Protein AF-A0A4D4LPW0-F1 (afdb_monomer)

pLDDT: mean 90.6, std 8.32, range [47.62, 96.75]

Nearest PDB structures (foldseek):
  8uws-assembly1_B  TM=3.498E-01  e=8.125E+00  Enterobacter hormaechei
  6ok1-assembly1_D  TM=2.319E-01  e=6.480E+00  Thermomonospora curvata DSM 43183

Structure (mmCIF, N/CA/C/O backbone):
data_AF-A0A4D4LPW0-F1
#
_entry.id   AF-A0A4D4LPW0-F1
#
loop_
_atom_site.group_PDB
_atom_site.id
_atom_site.type_symbol
_atom_site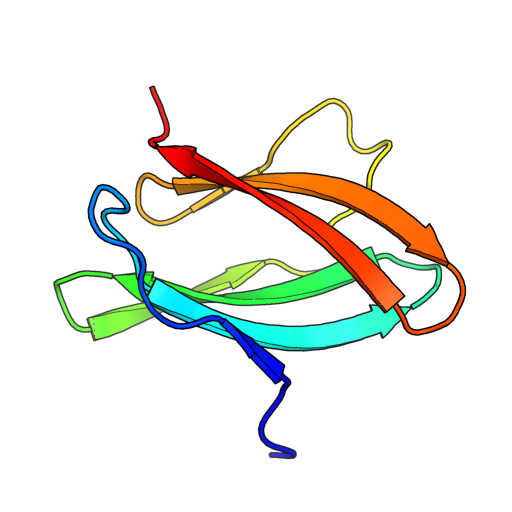.label_atom_id
_atom_site.label_alt_id
_atom_site.label_comp_id
_atom_site.label_asym_id
_atom_site.label_entity_id
_atom_site.label_seq_id
_atom_site.pdbx_PDB_ins_code
_atom_site.Cartn_x
_atom_site.Cartn_y
_atom_site.Cartn_z
_atom_site.occupancy
_atom_site.B_iso_or_equiv
_atom_site.auth_seq_id
_atom_site.auth_comp_id
_atom_site.auth_asym_id
_atom_site.auth_atom_id
_atom_site.pdbx_PDB_model_num
ATOM 1 N N . MET A 1 1 ? 11.979 1.963 15.265 1.00 47.62 1 MET A N 1
ATOM 2 C CA . MET A 1 1 ? 10.940 1.870 14.220 1.00 47.62 1 MET A CA 1
ATOM 3 C C . MET A 1 1 ? 10.328 0.490 14.317 1.00 47.62 1 MET A C 1
ATOM 5 O O . MET A 1 1 ? 11.063 -0.481 14.185 1.00 47.62 1 MET A O 1
ATOM 9 N N . THR A 1 2 ? 9.038 0.380 14.622 1.00 48.88 2 THR A N 1
ATOM 10 C CA . THR A 1 2 ? 8.327 -0.896 14.484 1.00 48.88 2 THR A CA 1
ATOM 11 C C . THR A 1 2 ? 8.332 -1.226 12.996 1.00 48.88 2 THR A C 1
ATOM 13 O O . THR A 1 2 ? 7.897 -0.402 12.192 1.00 48.88 2 THR A O 1
ATOM 16 N N . LYS A 1 3 ? 8.921 -2.360 12.606 1.00 65.25 3 LYS A N 1
ATOM 17 C CA . LYS A 1 3 ? 8.922 -2.784 11.205 1.00 65.25 3 LYS A CA 1
ATOM 18 C C . LYS A 1 3 ? 7.458 -3.030 10.827 1.00 65.25 3 LYS A C 1
ATOM 20 O O . LYS A 1 3 ? 6.826 -3.901 11.416 1.00 65.25 3 LYS A O 1
ATOM 25 N N . GLY A 1 4 ? 6.914 -2.193 9.944 1.00 81.50 4 GLY A N 1
ATOM 26 C CA . GLY A 1 4 ? 5.549 -2.327 9.441 1.00 81.50 4 GLY A CA 1
ATOM 27 C C . GLY A 1 4 ? 5.329 -3.655 8.708 1.00 81.50 4 GLY A C 1
ATOM 28 O O . GLY A 1 4 ? 6.260 -4.445 8.539 1.00 81.50 4 GLY A O 1
ATOM 29 N N . THR A 1 5 ? 4.105 -3.900 8.243 1.00 91.69 5 THR A N 1
ATOM 30 C CA . THR A 1 5 ? 3.815 -5.101 7.443 1.00 91.69 5 THR A CA 1
ATOM 31 C C . THR A 1 5 ? 4.484 -4.971 6.078 1.00 91.69 5 THR A C 1
ATOM 33 O O . THR A 1 5 ? 4.206 -4.033 5.334 1.00 91.69 5 THR A O 1
ATOM 36 N N . GLU A 1 6 ? 5.381 -5.898 5.749 1.00 92.69 6 GLU A N 1
ATOM 37 C CA . GLU A 1 6 ? 6.083 -5.912 4.467 1.00 92.69 6 GLU A CA 1
ATOM 38 C C . GLU A 1 6 ? 5.229 -6.620 3.409 1.00 92.69 6 GLU A C 1
ATOM 40 O O . GLU A 1 6 ? 4.787 -7.752 3.603 1.00 92.69 6 GLU A O 1
ATOM 45 N N . ILE A 1 7 ? 5.011 -5.953 2.280 1.00 90.25 7 ILE A N 1
ATOM 46 C CA . ILE A 1 7 ? 4.457 -6.548 1.068 1.00 90.25 7 ILE A CA 1
ATOM 47 C C . ILE A 1 7 ? 5.652 -6.817 0.148 1.00 90.25 7 ILE A C 1
ATOM 49 O O . ILE A 1 7 ? 6.300 -5.857 -0.299 1.00 90.25 7 ILE A O 1
ATOM 53 N N . PRO A 1 8 ? 5.971 -8.094 -0.131 1.00 88.31 8 PRO A N 1
ATOM 54 C CA . PRO A 1 8 ? 7.079 -8.442 -1.002 1.00 88.31 8 PRO A CA 1
ATOM 55 C C . PRO A 1 8 ? 6.941 -7.784 -2.371 1.00 88.31 8 PRO A C 1
ATOM 57 O O . PRO A 1 8 ? 5.838 -7.534 -2.864 1.00 88.31 8 PRO A O 1
ATOM 60 N N . ARG A 1 9 ? 8.082 -7.536 -3.011 1.00 86.56 9 ARG A N 1
ATOM 61 C CA . ARG A 1 9 ? 8.092 -7.106 -4.405 1.00 86.56 9 ARG A CA 1
ATOM 62 C C . ARG A 1 9 ? 7.403 -8.168 -5.268 1.00 86.56 9 ARG A C 1
ATOM 64 O O . ARG A 1 9 ? 7.710 -9.350 -5.146 1.00 86.56 9 ARG A O 1
ATOM 71 N N . ALA A 1 10 ? 6.504 -7.729 -6.143 1.00 87.75 10 ALA A N 1
ATOM 72 C CA . ALA A 1 10 ? 5.871 -8.581 -7.141 1.00 87.75 10 ALA A CA 1
ATOM 73 C C . ALA A 1 10 ? 6.510 -8.357 -8.516 1.00 87.75 10 ALA A C 1
ATOM 75 O O . ALA A 1 10 ? 6.803 -7.217 -8.896 1.00 87.75 10 ALA A O 1
ATOM 76 N N . ASP A 1 11 ? 6.683 -9.439 -9.274 1.00 82.19 11 ASP A N 1
ATOM 77 C CA . ASP A 1 11 ? 7.113 -9.361 -10.667 1.00 82.19 11 ASP A CA 1
ATOM 78 C C . ASP A 1 11 ? 6.099 -8.546 -11.483 1.00 82.19 11 ASP A C 1
ATOM 80 O O . ASP A 1 11 ? 4.886 -8.702 -11.347 1.00 82.19 11 ASP A O 1
ATOM 84 N N . GLY A 1 12 ? 6.600 -7.621 -12.304 1.00 83.69 12 GLY A N 1
ATOM 85 C CA . GLY A 1 12 ? 5.774 -6.669 -13.056 1.00 83.69 12 GLY A CA 1
ATOM 86 C C . GLY A 1 12 ? 5.523 -5.332 -12.350 1.00 83.69 12 GLY A C 1
ATOM 87 O O . GLY A 1 12 ? 5.118 -4.379 -13.014 1.00 83.69 12 GLY A O 1
ATOM 88 N N . LEU A 1 13 ? 5.837 -5.203 -11.054 1.00 88.50 13 LEU A N 1
ATOM 89 C CA . LEU A 1 13 ? 5.879 -3.906 -10.373 1.00 88.50 13 LEU A CA 1
ATOM 90 C C . LEU A 1 13 ? 7.307 -3.340 -10.381 1.00 88.50 13 LEU A C 1
ATOM 92 O O . LEU A 1 13 ? 8.292 -4.000 -10.030 1.00 88.50 13 LEU A O 1
ATOM 96 N N . ARG A 1 14 ? 7.434 -2.077 -10.798 1.00 87.12 14 ARG A N 1
ATOM 97 C CA . ARG A 1 14 ? 8.734 -1.391 -10.911 1.00 87.12 14 ARG A CA 1
ATOM 98 C C . ARG A 1 14 ? 9.306 -0.952 -9.562 1.00 87.12 14 ARG A C 1
ATOM 100 O O . ARG A 1 14 ? 10.504 -0.681 -9.478 1.00 87.12 14 ARG A O 1
ATOM 107 N N . ALA A 1 15 ? 8.485 -0.980 -8.518 1.00 89.88 15 ALA A N 1
ATOM 108 C CA . ALA A 1 15 ? 8.853 -0.660 -7.150 1.00 89.88 15 ALA A CA 1
ATOM 109 C C . ALA A 1 15 ? 8.424 -1.764 -6.174 1.00 89.88 15 ALA A C 1
ATOM 111 O O . ALA A 1 15 ? 7.568 -2.598 -6.480 1.00 89.88 15 ALA A O 1
ATOM 112 N N . GLY A 1 16 ? 9.066 -1.768 -5.014 1.00 88.00 16 GLY A N 1
ATOM 113 C CA . GLY A 1 16 ? 8.901 -2.744 -3.949 1.00 88.00 16 GLY A CA 1
ATOM 114 C C . GLY A 1 16 ? 10.260 -3.150 -3.353 1.00 88.00 16 GLY A C 1
ATOM 115 O O . GLY A 1 16 ? 11.289 -2.990 -4.017 1.00 88.00 16 GLY A O 1
ATOM 116 N N . PRO A 1 17 ? 10.296 -3.723 -2.138 1.00 90.56 17 PRO A N 1
ATOM 117 C CA . PRO A 1 17 ? 9.150 -4.072 -1.295 1.00 90.56 17 PRO A CA 1
ATOM 118 C C . PRO A 1 17 ? 8.406 -2.836 -0.775 1.00 90.56 17 PRO A C 1
ATOM 120 O O . PRO A 1 17 ? 8.958 -1.733 -0.746 1.00 90.56 17 PRO A O 1
ATOM 123 N N . PHE A 1 18 ? 7.145 -3.028 -0.392 1.00 91.69 18 PHE A N 1
ATOM 124 C CA . PHE A 1 18 ? 6.347 -1.990 0.259 1.00 91.69 18 PHE A CA 1
ATOM 125 C C . PHE A 1 18 ? 6.293 -2.269 1.755 1.00 91.69 18 PHE A C 1
ATOM 127 O O . PHE A 1 18 ? 6.180 -3.423 2.161 1.00 91.69 18 PHE A O 1
ATOM 134 N N . THR A 1 19 ? 6.347 -1.233 2.584 1.00 93.50 19 THR A N 1
ATOM 135 C CA . THR A 1 19 ? 6.150 -1.373 4.033 1.00 93.50 19 THR A CA 1
ATOM 136 C C . THR A 1 19 ? 4.930 -0.577 4.448 1.00 93.50 19 THR A C 1
ATOM 138 O O . THR A 1 19 ? 4.931 0.639 4.311 1.00 93.50 19 THR A O 1
ATOM 141 N N . VAL A 1 20 ? 3.912 -1.247 4.982 1.00 94.38 20 VAL A N 1
ATOM 142 C CA . VAL A 1 20 ? 2.736 -0.608 5.583 1.00 94.38 20 VAL A CA 1
ATOM 143 C C . VAL A 1 20 ? 3.051 -0.291 7.040 1.00 94.38 20 VAL A C 1
ATOM 145 O O . VAL A 1 20 ? 3.157 -1.200 7.865 1.00 94.38 20 VAL A O 1
ATOM 148 N N . SER A 1 21 ? 3.241 0.989 7.356 1.00 94.62 21 SER A N 1
ATOM 149 C CA . SER A 1 21 ? 3.639 1.447 8.693 1.00 94.62 21 SER A CA 1
ATOM 150 C C . SER A 1 21 ? 2.460 1.760 9.609 1.00 94.62 21 SER A C 1
ATOM 152 O O . SER A 1 21 ? 2.619 1.687 10.826 1.00 94.62 21 SER A O 1
ATOM 154 N N . ALA A 1 22 ? 1.294 2.092 9.049 1.00 95.12 22 ALA A N 1
ATOM 155 C CA . ALA A 1 22 ? 0.076 2.341 9.812 1.00 95.12 22 ALA A CA 1
ATOM 156 C C . ALA A 1 22 ? -1.176 2.032 8.984 1.00 95.12 22 ALA A C 1
ATOM 158 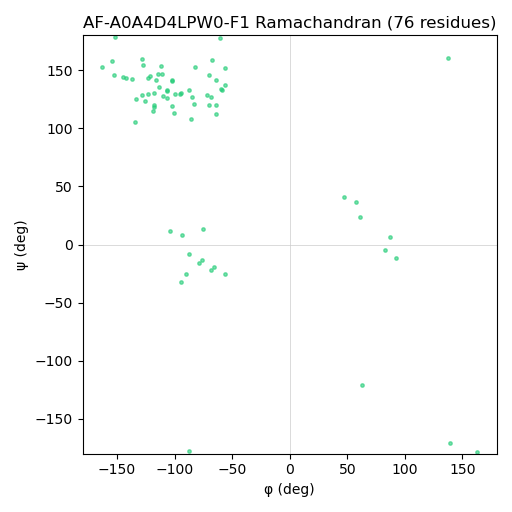O O . ALA A 1 22 ? -1.213 2.267 7.776 1.00 95.12 22 ALA A O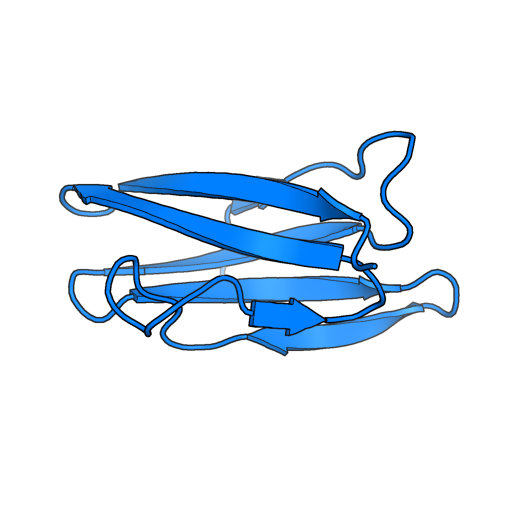 1
ATOM 159 N N . VAL A 1 23 ? -2.210 1.538 9.665 1.00 96.31 23 VAL A N 1
ATOM 160 C CA . VAL A 1 23 ? -3.574 1.419 9.147 1.00 96.31 23 VAL A CA 1
ATOM 161 C C . VAL A 1 23 ? -4.513 1.946 10.221 1.00 96.31 23 VAL A C 1
ATOM 163 O O . VAL A 1 23 ? -4.460 1.507 11.370 1.00 96.31 23 VAL A O 1
ATOM 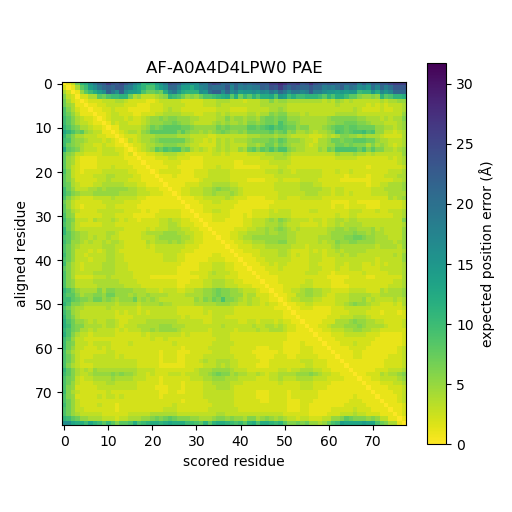166 N N . SER A 1 24 ? -5.353 2.908 9.859 1.00 94.62 24 SER A N 1
ATOM 167 C CA . SER A 1 24 ? -6.381 3.456 10.741 1.00 94.62 24 SER A CA 1
ATOM 168 C C . SER A 1 24 ? -7.563 3.972 9.925 1.00 94.62 24 SER A C 1
ATOM 170 O O . SER A 1 24 ? -7.519 3.976 8.695 1.00 94.62 24 SER A O 1
ATOM 172 N N . ALA A 1 25 ? -8.596 4.476 10.602 1.00 91.12 25 ALA A N 1
ATOM 173 C CA . ALA A 1 25 ? -9.714 5.146 9.940 1.00 91.12 25 ALA A CA 1
ATOM 174 C C . ALA A 1 25 ? -9.274 6.340 9.065 1.00 91.12 25 ALA A C 1
ATOM 176 O O . ALA A 1 25 ? -9.948 6.654 8.088 1.00 91.12 25 ALA A O 1
ATOM 177 N N . GLU A 1 26 ? -8.129 6.961 9.370 1.00 91.81 26 GLU A N 1
ATOM 178 C CA . GLU A 1 26 ? -7.595 8.107 8.622 1.00 91.81 26 GLU A CA 1
ATOM 179 C C . GLU A 1 26 ? -6.906 7.713 7.308 1.00 91.81 26 GLU A C 1
ATOM 181 O O . GLU A 1 26 ? -6.694 8.563 6.436 1.00 91.81 26 GLU A O 1
ATOM 186 N N . GLY A 1 27 ? -6.567 6.430 7.146 1.00 95.38 27 GLY A N 1
ATOM 187 C CA . GLY A 1 27 ? -5.926 5.908 5.948 1.00 95.38 27 GLY A CA 1
ATOM 188 C C . GLY A 1 27 ? -4.829 4.883 6.217 1.00 95.38 27 GLY A C 1
ATOM 189 O O . GLY A 1 27 ? -4.632 4.395 7.335 1.00 95.38 27 GLY A O 1
ATOM 190 N N . VAL A 1 28 ? -4.117 4.566 5.139 1.00 96.75 28 VAL A N 1
ATOM 191 C CA . VAL A 1 28 ? -2.958 3.674 5.121 1.00 96.75 28 VAL A CA 1
ATOM 192 C C . VAL A 1 28 ? -1.696 4.486 4.863 1.00 96.75 28 VAL A C 1
ATOM 194 O O . VAL A 1 28 ? -1.616 5.209 3.866 1.00 96.75 28 VAL A O 1
ATOM 197 N N . ASP A 1 29 ? -0.700 4.304 5.722 1.00 95.88 29 ASP A N 1
ATOM 198 C CA . ASP A 1 29 ? 0.646 4.820 5.505 1.00 95.88 29 ASP A CA 1
ATOM 199 C C . ASP A 1 29 ? 1.533 3.700 4.974 1.00 95.88 29 ASP A C 1
ATOM 201 O O . ASP A 1 29 ? 1.600 2.607 5.549 1.00 95.88 29 ASP A O 1
ATOM 205 N N . LEU A 1 30 ? 2.229 3.974 3.876 1.00 93.88 30 LEU A N 1
ATOM 206 C CA . LEU A 1 30 ? 3.089 3.012 3.210 1.00 93.88 30 LEU A CA 1
ATOM 207 C C . LEU A 1 30 ? 4.334 3.661 2.616 1.00 93.88 30 LEU A C 1
ATOM 209 O O . LEU A 1 30 ? 4.292 4.768 2.085 1.00 93.88 30 LEU A O 1
ATOM 213 N N . SER A 1 31 ? 5.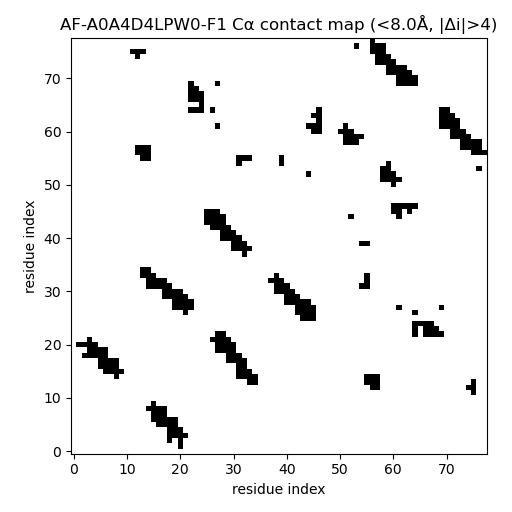445 2.936 2.666 1.00 93.00 31 SER A N 1
ATOM 214 C CA . SER A 1 31 ? 6.667 3.282 1.950 1.00 93.00 31 SER A CA 1
ATOM 215 C C . SER A 1 31 ? 6.948 2.286 0.831 1.00 93.00 31 SER A C 1
ATOM 217 O O . SER A 1 31 ? 6.526 1.130 0.887 1.00 93.00 31 SER A O 1
ATOM 219 N N . SER A 1 32 ? 7.653 2.743 -0.199 1.00 91.00 32 SER A N 1
ATOM 220 C CA . SER A 1 32 ? 8.065 1.944 -1.351 1.00 91.00 32 SER A CA 1
ATOM 221 C C . SER A 1 32 ? 9.504 2.266 -1.716 1.00 91.00 32 SER A C 1
ATOM 223 O O . SER A 1 32 ? 9.901 3.430 -1.699 1.00 91.00 32 SER A O 1
ATOM 225 N N . VAL A 1 33 ? 10.256 1.247 -2.125 1.00 90.50 33 VAL A N 1
ATOM 226 C CA . VAL A 1 33 ? 11.628 1.392 -2.626 1.00 90.50 33 VAL A CA 1
ATOM 227 C C . VAL A 1 33 ? 11.642 1.181 -4.139 1.00 90.50 33 VAL A C 1
ATOM 229 O O . VAL A 1 33 ? 11.012 0.246 -4.632 1.00 90.50 33 VAL A O 1
ATOM 232 N N . ASP A 1 34 ? 12.292 2.062 -4.896 1.00 90.00 34 ASP A N 1
ATOM 233 C CA . ASP A 1 34 ? 12.452 1.893 -6.345 1.00 90.00 34 ASP A CA 1
ATOM 234 C C . ASP A 1 34 ? 13.703 1.072 -6.720 1.00 90.00 34 ASP A C 1
ATOM 236 O O . ASP A 1 34 ? 14.443 0.582 -5.868 1.00 90.00 34 ASP A O 1
ATOM 240 N N . ALA A 1 35 ? 13.954 0.902 -8.022 1.00 87.69 35 ALA A N 1
ATOM 241 C CA . ALA A 1 35 ? 15.108 0.149 -8.517 1.00 87.69 35 ALA A CA 1
ATOM 242 C C . ALA A 1 35 ? 16.475 0.788 -8.189 1.00 87.69 35 ALA A C 1
ATOM 244 O O . ALA A 1 35 ? 17.484 0.088 -8.229 1.00 87.69 35 ALA A O 1
ATOM 245 N N . SER A 1 36 ? 16.516 2.085 -7.870 1.00 90.06 36 SER A N 1
ATOM 246 C CA . SER A 1 36 ? 17.732 2.794 -7.447 1.00 90.06 36 SER A CA 1
ATOM 247 C C . SER A 1 36 ? 17.980 2.710 -5.937 1.00 90.06 36 SER A C 1
ATOM 249 O O . SER A 1 36 ? 19.038 3.121 -5.463 1.00 90.06 36 SER A O 1
ATOM 251 N N . GLY A 1 37 ? 17.022 2.168 -5.176 1.00 89.44 37 GLY A N 1
ATOM 252 C CA . GLY A 1 37 ? 17.045 2.168 -3.714 1.00 89.44 37 GLY A CA 1
ATOM 253 C C . GLY A 1 37 ? 16.430 3.424 -3.091 1.00 89.44 37 GLY A C 1
ATOM 254 O O . GLY A 1 37 ? 16.489 3.589 -1.871 1.00 89.44 37 GLY A O 1
ATOM 255 N N . PHE A 1 38 ? 15.821 4.308 -3.887 1.00 90.44 38 PHE A N 1
ATOM 256 C CA . PHE A 1 38 ? 15.153 5.495 -3.368 1.00 90.44 38 PHE A CA 1
ATOM 257 C C . PHE A 1 38 ? 13.858 5.105 -2.654 1.00 90.44 38 PHE A C 1
ATOM 259 O O . PHE A 1 38 ? 13.017 4.388 -3.199 1.00 90.44 38 PHE A O 1
ATOM 266 N N . THR A 1 39 ? 13.700 5.583 -1.418 1.00 91.56 39 THR A N 1
ATOM 267 C CA . THR A 1 39 ? 12.503 5.341 -0.606 1.00 91.56 39 THR A CA 1
ATOM 268 C C . THR A 1 39 ? 11.529 6.497 -0.754 1.00 91.56 39 THR A C 1
ATOM 270 O O . THR A 1 39 ? 11.887 7.658 -0.566 1.00 91.56 39 THR A O 1
ATOM 273 N N . SER A 1 40 ? 10.274 6.181 -1.041 1.00 92.19 40 SER A N 1
ATOM 274 C CA . SER A 1 40 ? 9.175 7.141 -1.114 1.00 92.19 40 SER A CA 1
ATOM 275 C C . SER A 1 40 ? 8.086 6.765 -0.120 1.00 92.19 40 SER A C 1
ATOM 277 O O . SER A 1 40 ? 7.843 5.581 0.094 1.00 92.19 40 SER A O 1
ATOM 279 N N . ASN A 1 41 ? 7.428 7.763 0.470 1.00 92.75 41 ASN A N 1
ATOM 280 C CA . ASN A 1 41 ? 6.375 7.572 1.466 1.00 92.75 41 ASN A CA 1
ATOM 281 C C . ASN A 1 41 ? 5.043 8.106 0.937 1.00 92.75 41 ASN A C 1
ATOM 283 O O . ASN A 1 41 ? 5.000 9.162 0.308 1.00 92.75 41 ASN A O 1
ATOM 287 N N . LEU A 1 42 ? 3.966 7.392 1.239 1.00 92.19 42 LEU A N 1
ATOM 288 C CA . LEU A 1 42 ? 2.587 7.780 0.993 1.00 92.19 42 LEU A CA 1
ATOM 289 C C . LEU A 1 42 ? 1.862 7.691 2.319 1.00 92.19 42 LEU A C 1
ATOM 291 O O . LEU A 1 42 ? 1.864 6.641 2.956 1.00 92.19 42 LEU A O 1
ATOM 295 N N . LEU A 1 43 ? 1.264 8.801 2.723 1.00 94.31 43 LEU A N 1
ATOM 296 C CA . LEU A 1 43 ? 0.597 8.927 4.009 1.00 94.31 43 LEU A CA 1
ATOM 297 C C . LEU A 1 43 ? -0.899 9.125 3.789 1.00 94.31 43 LEU A C 1
ATOM 299 O O . LEU A 1 43 ? -1.297 9.728 2.787 1.00 94.31 43 LEU A O 1
ATOM 303 N N . GLY A 1 44 ? -1.712 8.605 4.703 1.00 94.88 44 GLY A N 1
ATOM 304 C CA . GLY A 1 44 ? -3.157 8.809 4.737 1.00 94.88 44 GLY A CA 1
ATOM 305 C C . GLY A 1 44 ? -3.868 8.370 3.460 1.00 94.88 44 GLY A C 1
ATOM 306 O O . GLY A 1 44 ? -4.792 9.046 3.017 1.00 94.88 44 GLY A O 1
ATOM 307 N N . GLN A 1 45 ? -3.424 7.278 2.830 1.00 96.00 45 GLN A N 1
ATOM 308 C CA . GLN A 1 45 ? -4.059 6.778 1.611 1.00 96.00 45 GLN A CA 1
ATOM 309 C C . GLN A 1 45 ? -5.450 6.239 1.939 1.00 96.00 45 GLN A C 1
ATOM 311 O O . GLN A 1 45 ? -5.59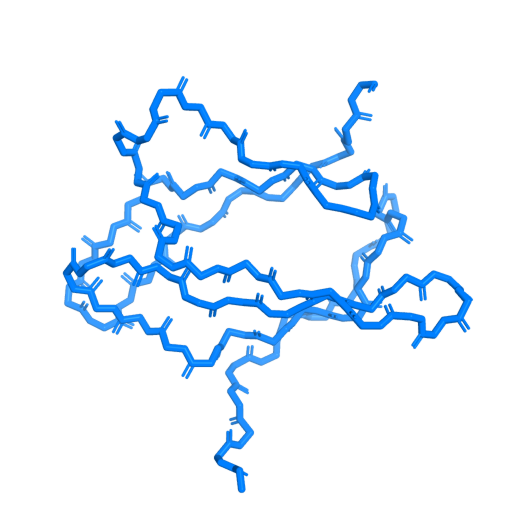1 5.388 2.822 1.00 96.00 45 GLN A O 1
ATOM 316 N N . ARG A 1 46 ? -6.474 6.717 1.228 1.00 96.12 46 ARG A N 1
ATOM 317 C CA . ARG A 1 46 ? -7.880 6.398 1.517 1.00 96.12 46 ARG A CA 1
ATOM 318 C C . ARG A 1 46 ? -8.635 5.874 0.298 1.00 96.12 46 ARG A C 1
ATOM 320 O O . ARG A 1 46 ? -8.283 6.206 -0.833 1.00 96.12 46 ARG A O 1
ATOM 327 N N . PRO A 1 47 ? -9.697 5.076 0.509 1.00 95.88 47 PRO A N 1
ATOM 328 C CA . PRO A 1 47 ? -10.515 4.568 -0.589 1.00 95.88 47 PRO A CA 1
ATOM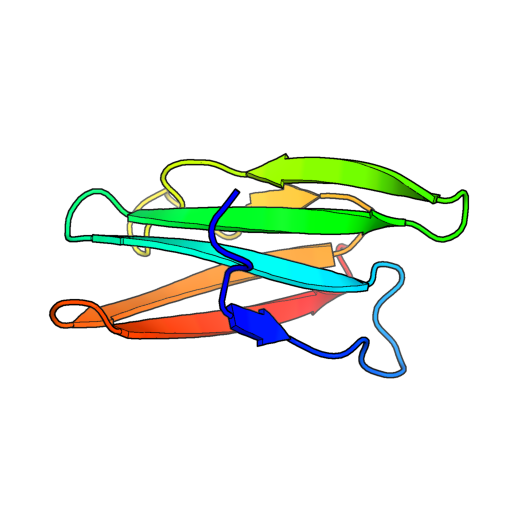 329 C C . PRO A 1 47 ? -11.335 5.646 -1.312 1.00 95.88 47 PRO A C 1
ATOM 331 O O . PRO A 1 47 ? -11.709 5.454 -2.464 1.00 95.88 47 PRO A O 1
ATOM 334 N N . ASP A 1 48 ? -11.600 6.784 -0.670 1.00 93.88 48 ASP A N 1
ATOM 335 C CA . ASP A 1 48 ? -12.461 7.863 -1.165 1.00 93.88 48 ASP A CA 1
ATOM 336 C C . ASP A 1 48 ? -11.689 9.090 -1.688 1.00 93.88 48 ASP A C 1
ATOM 338 O O . ASP A 1 48 ? -12.284 10.120 -1.995 1.00 93.88 48 ASP A O 1
ATOM 342 N N . GLN A 1 49 ? -10.367 8.986 -1.864 1.00 92.69 49 GLN A N 1
ATOM 343 C CA . GLN A 1 49 ? -9.504 10.107 -2.271 1.00 92.69 49 GLN A CA 1
ATOM 344 C C . GLN A 1 49 ? -9.608 10.498 -3.763 1.00 92.69 49 GLN A C 1
ATOM 346 O O . GLN A 1 49 ? -8.757 11.213 -4.284 1.00 92.69 49 GLN A O 1
ATOM 351 N N . GLY A 1 50 ? -10.629 10.012 -4.474 1.00 92.44 50 GLY A N 1
ATOM 352 C CA . GLY A 1 50 ? -10.860 10.294 -5.896 1.00 92.44 50 GLY A CA 1
ATOM 353 C C . GLY A 1 50 ? -10.061 9.424 -6.873 1.00 92.44 50 GLY A C 1
ATOM 354 O O . GLY A 1 50 ? -10.290 9.509 -8.076 1.00 92.44 50 GLY A O 1
ATOM 355 N N . GLY A 1 51 ? -9.169 8.556 -6.384 1.00 92.31 51 GLY A N 1
ATOM 356 C CA . GLY A 1 51 ? -8.453 7.600 -7.222 1.00 92.31 51 GLY A CA 1
ATOM 357 C C . GLY A 1 51 ? -7.199 6.997 -6.580 1.00 92.31 51 GLY A C 1
ATOM 358 O O . GLY A 1 51 ? -6.873 7.282 -5.425 1.00 92.31 51 GLY A O 1
ATOM 359 N N . PRO A 1 52 ? -6.488 6.138 -7.327 1.00 95.12 52 PRO A N 1
ATOM 360 C CA . PRO A 1 52 ? -5.193 5.615 -6.916 1.00 95.12 52 PRO A CA 1
ATOM 361 C C . PRO A 1 52 ? -4.161 6.739 -6.811 1.00 95.12 52 PRO A C 1
ATOM 363 O O . PRO A 1 52 ? -4.105 7.617 -7.671 1.00 95.12 52 PRO A O 1
ATOM 366 N N . SER A 1 53 ? -3.291 6.663 -5.810 1.00 93.50 53 SER A N 1
ATOM 367 C CA . SER A 1 53 ? -2.056 7.450 -5.817 1.00 93.50 53 SER A CA 1
ATOM 368 C C . SER A 1 53 ? -1.000 6.746 -6.650 1.00 93.50 53 SER A C 1
ATOM 370 O O . SER A 1 53 ? -0.993 5.519 -6.730 1.00 93.50 53 SER A O 1
ATOM 372 N N . THR A 1 54 ? -0.066 7.504 -7.215 1.00 91.75 54 THR A N 1
ATOM 373 C CA . THR A 1 54 ? 1.060 6.947 -7.970 1.00 91.75 54 THR A CA 1
ATOM 374 C C . THR A 1 54 ? 2.375 7.318 -7.302 1.00 91.75 54 THR A C 1
ATOM 376 O O . THR A 1 54 ? 2.627 8.485 -7.010 1.00 91.75 54 THR A O 1
ATOM 379 N N . VAL A 1 55 ? 3.233 6.322 -7.095 1.00 89.44 55 VAL A N 1
ATOM 380 C CA . VAL A 1 55 ? 4.616 6.500 -6.642 1.00 89.44 55 VAL A CA 1
ATOM 381 C C . VAL A 1 55 ? 5.515 5.489 -7.337 1.00 89.44 55 VAL A C 1
ATOM 383 O O . VAL A 1 55 ? 5.103 4.359 -7.574 1.00 89.44 55 VAL A O 1
ATOM 386 N N . ASN A 1 56 ? 6.745 5.868 -7.681 1.00 89.31 56 ASN A N 1
ATOM 387 C CA . ASN A 1 56 ? 7.747 4.953 -8.246 1.00 89.31 56 ASN A CA 1
ATOM 388 C C . ASN A 1 56 ? 7.202 4.066 -9.388 1.00 89.31 56 ASN A C 1
ATOM 390 O O . ASN A 1 56 ? 7.494 2.873 -9.465 1.00 89.31 56 ASN A O 1
ATOM 394 N N . GLN A 1 57 ? 6.388 4.659 -10.271 1.00 88.94 57 GLN A N 1
ATOM 395 C CA . GLN A 1 57 ? 5.736 3.986 -11.408 1.00 88.94 57 GLN A CA 1
ATOM 396 C C . GLN A 1 57 ? 4.782 2.837 -11.019 1.00 88.94 57 GLN A C 1
ATOM 398 O O . GLN A 1 57 ? 4.507 1.940 -11.818 1.00 88.94 57 GLN A O 1
ATOM 403 N N . VAL A 1 58 ? 4.262 2.865 -9.794 1.00 92.12 58 VAL A N 1
ATOM 404 C CA . VAL A 1 58 ? 3.234 1.960 -9.280 1.00 92.12 58 VAL A CA 1
ATOM 405 C C . VAL A 1 58 ? 2.056 2.792 -8.786 1.00 92.12 58 VAL A C 1
ATOM 407 O O . VAL A 1 58 ? 2.217 3.725 -7.999 1.00 92.12 58 VAL A O 1
ATOM 410 N N . SER A 1 59 ? 0.862 2.434 -9.237 1.00 93.94 59 SER A N 1
ATOM 411 C CA . SER A 1 59 ? -0.393 2.947 -8.711 1.00 93.94 59 SER A CA 1
ATOM 412 C C . SER A 1 59 ? -0.863 2.095 -7.531 1.00 93.94 59 SER A C 1
ATOM 414 O O . SER A 1 59 ? -0.878 0.862 -7.589 1.00 93.94 59 SER A O 1
ATOM 416 N N . ILE A 1 60 ? -1.258 2.766 -6.452 1.00 93.69 60 ILE A N 1
ATOM 417 C CA . ILE A 1 60 ? -1.773 2.180 -5.216 1.00 93.69 60 ILE A CA 1
ATOM 418 C C . ILE A 1 60 ? -3.198 2.672 -5.008 1.00 93.69 60 ILE A C 1
ATOM 420 O O . ILE A 1 60 ? -3.439 3.856 -4.769 1.00 93.69 60 ILE A O 1
ATOM 424 N N . ALA A 1 61 ? -4.145 1.742 -5.070 1.00 95.56 61 ALA A N 1
ATOM 425 C CA . ALA A 1 61 ? -5.530 1.987 -4.703 1.00 95.56 61 ALA A CA 1
ATOM 426 C C . ALA A 1 61 ? -5.838 1.319 -3.362 1.00 95.56 61 ALA A C 1
ATOM 428 O O . ALA A 1 61 ? -5.657 0.108 -3.203 1.00 95.56 61 ALA A O 1
ATOM 429 N N . VAL A 1 62 ? -6.354 2.098 -2.414 1.00 96.56 62 VAL A N 1
ATOM 430 C CA . VAL A 1 62 ? -6.980 1.555 -1.207 1.00 96.56 62 VAL A CA 1
ATOM 431 C C . VAL A 1 62 ? -8.414 1.193 -1.566 1.00 96.56 62 VAL A C 1
ATOM 433 O O . VAL A 1 62 ? -9.169 2.032 -2.034 1.00 96.56 62 VAL A O 1
ATOM 436 N N . LEU A 1 63 ? -8.786 -0.073 -1.409 1.00 96.69 63 LEU A N 1
ATOM 437 C CA . LEU A 1 63 ? -10.123 -0.562 -1.755 1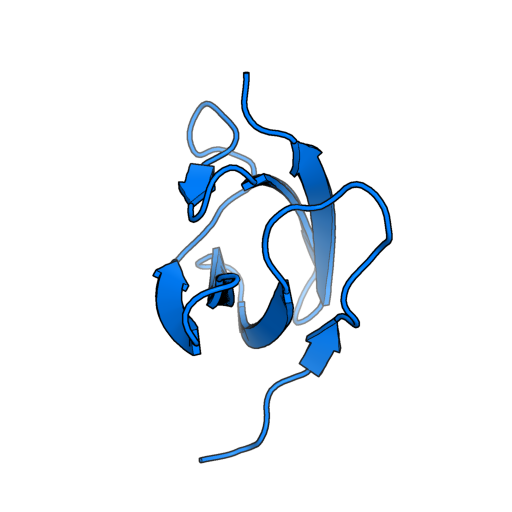.00 96.69 63 LEU A CA 1
ATOM 438 C C . LEU A 1 63 ? -11.065 -0.563 -0.550 1.00 96.69 63 LEU A C 1
ATOM 440 O O . LEU A 1 63 ? -12.269 -0.402 -0.714 1.00 96.69 63 LEU A O 1
ATOM 444 N N . ALA A 1 64 ? -10.527 -0.791 0.648 1.00 96.75 64 ALA A N 1
ATOM 445 C CA . ALA A 1 64 ? -11.278 -0.789 1.898 1.00 96.75 64 ALA A CA 1
ATOM 446 C C . ALA A 1 64 ? -10.328 -0.655 3.091 1.00 96.75 64 ALA A C 1
ATOM 448 O O . ALA A 1 64 ? -9.187 -1.121 3.025 1.00 96.75 64 ALA A O 1
ATOM 449 N N . ILE A 1 65 ? -10.836 -0.093 4.186 1.00 96.62 65 ILE A N 1
ATOM 450 C CA . ILE A 1 65 ? -10.221 -0.139 5.513 1.00 96.62 65 ILE A CA 1
ATOM 451 C C . ILE A 1 65 ? -11.291 -0.627 6.491 1.00 96.62 65 ILE A C 1
ATOM 453 O O . ILE A 1 65 ? -12.403 -0.102 6.503 1.00 96.62 65 ILE A O 1
ATOM 457 N N . VAL A 1 66 ? -10.971 -1.651 7.279 1.00 95.56 66 VAL A N 1
ATOM 458 C CA . VAL A 1 66 ? -11.847 -2.218 8.309 1.00 95.56 66 VAL A CA 1
ATOM 459 C C . VAL A 1 66 ? -11.012 -2.407 9.570 1.00 95.56 66 VAL A C 1
ATOM 461 O O . VAL A 1 66 ? -10.176 -3.305 9.635 1.00 95.56 66 VAL A O 1
ATOM 464 N N . GLY A 1 67 ? -11.219 -1.540 10.563 1.00 92.38 67 GLY A N 1
ATOM 465 C CA . GLY A 1 67 ? -10.394 -1.518 11.772 1.00 92.38 67 GLY A CA 1
ATOM 466 C C . GLY A 1 67 ? -8.934 -1.187 11.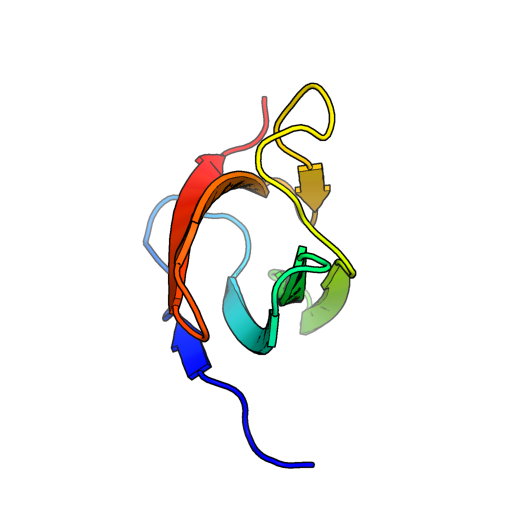453 1.00 92.38 67 GLY A C 1
ATOM 467 O O . GLY A 1 67 ? -8.644 -0.135 10.888 1.00 92.38 67 GLY A O 1
ATOM 468 N N . ASP A 1 68 ? -8.032 -2.097 11.809 1.00 92.12 68 ASP A N 1
ATOM 469 C CA . ASP A 1 68 ? -6.585 -2.028 11.564 1.00 92.12 68 ASP A CA 1
ATOM 470 C C . ASP A 1 68 ? -6.151 -2.740 10.268 1.00 92.12 68 ASP A C 1
ATOM 472 O O . ASP A 1 68 ? -4.961 -2.906 10.001 1.00 92.12 68 ASP A O 1
ATOM 476 N N . THR A 1 69 ? -7.109 -3.170 9.445 1.00 93.88 69 THR A N 1
ATOM 477 C CA . THR A 1 69 ? -6.852 -3.931 8.221 1.00 93.88 69 THR A CA 1
ATOM 478 C C . THR A 1 69 ? -7.226 -3.118 6.988 1.00 93.88 69 THR A C 1
ATOM 480 O O . THR A 1 69 ? -8.305 -2.531 6.919 1.00 93.88 69 THR A O 1
ATOM 483 N N . ALA A 1 70 ? -6.363 -3.125 5.970 1.00 95.88 70 ALA A N 1
ATOM 484 C CA . ALA A 1 70 ? -6.616 -2.479 4.687 1.00 95.88 70 ALA A CA 1
ATOM 485 C C . ALA A 1 70 ? -6.518 -3.467 3.522 1.00 95.88 70 ALA A C 1
ATOM 487 O O . ALA A 1 70 ? -5.656 -4.347 3.497 1.00 95.88 70 ALA A O 1
ATOM 488 N N . LYS A 1 71 ? -7.378 -3.286 2.517 1.00 96.00 71 LYS A N 1
ATOM 489 C CA . LYS A 1 71 ? -7.292 -3.994 1.237 1.00 96.00 71 LYS A CA 1
ATOM 490 C C . LYS A 1 71 ? -6.696 -3.061 0.192 1.00 96.00 71 LYS A C 1
ATOM 492 O O . LYS A 1 71 ? -7.290 -2.034 -0.123 1.00 96.00 71 LYS A O 1
ATOM 497 N N . LEU A 1 72 ? -5.550 -3.440 -0.364 1.00 94.94 72 LEU A N 1
ATOM 498 C CA . LEU A 1 72 ? -4.826 -2.660 -1.366 1.00 94.94 72 LEU A CA 1
ATOM 499 C C . LEU A 1 72 ? -4.866 -3.352 -2.731 1.00 94.94 72 LEU A C 1
ATOM 501 O O . LEU A 1 72 ? -4.830 -4.581 -2.816 1.00 94.94 72 LEU A O 1
ATOM 505 N N . ARG A 1 73 ? -4.890 -2.559 -3.803 1.00 94.38 73 ARG A N 1
ATOM 506 C CA . ARG A 1 73 ? -4.570 -3.001 -5.164 1.00 94.38 73 ARG A CA 1
ATOM 507 C C . ARG A 1 73 ? -3.353 -2.222 -5.648 1.00 94.38 73 ARG A C 1
ATOM 509 O O . ARG A 1 73 ? -3.403 -0.999 -5.734 1.00 94.38 73 ARG A O 1
ATOM 516 N N . LEU A 1 74 ? -2.291 -2.951 -5.974 1.00 92.88 74 LEU A N 1
ATOM 517 C CA . LEU A 1 74 ? -1.051 -2.425 -6.540 1.00 92.88 74 LEU A CA 1
ATOM 518 C C . LEU A 1 74 ? -0.985 -2.813 -8.017 1.00 92.88 74 LEU A C 1
ATOM 520 O O . LEU A 1 74 ? -1.269 -3.963 -8.357 1.00 92.88 74 LEU A O 1
ATOM 524 N N . PHE A 1 75 ? -0.656 -1.871 -8.893 1.00 93.62 75 PHE A N 1
ATOM 525 C CA . PHE A 1 75 ? -0.563 -2.114 -10.334 1.00 93.62 75 PHE A CA 1
ATOM 526 C C . PHE A 1 75 ? 0.401 -1.121 -10.994 1.00 93.62 75 PHE A C 1
ATOM 528 O O . PHE A 1 75 ? 0.670 -0.073 -10.409 1.00 93.62 75 PHE A O 1
ATOM 535 N N . PRO A 1 76 ? 0.964 -1.431 -12.175 1.00 92.75 76 PRO A N 1
ATOM 536 C CA . PRO A 1 76 ? 1.802 -0.481 -12.902 1.00 92.75 76 PRO A CA 1
ATOM 537 C C . PRO A 1 76 ? 1.052 0.828 -13.156 1.00 92.75 76 PRO A C 1
ATOM 539 O O . PRO A 1 76 ? -0.124 0.794 -13.517 1.00 92.75 76 PRO A O 1
ATOM 542 N N . ALA A 1 77 ? 1.729 1.957 -12.958 1.00 89.19 77 ALA A N 1
ATOM 543 C CA . ALA A 1 77 ? 1.213 3.240 -13.418 1.00 89.19 77 ALA A CA 1
ATOM 544 C C . ALA A 1 77 ? 1.275 3.304 -14.955 1.00 89.19 77 ALA A C 1
ATOM 546 O O . ALA A 1 77 ? 2.195 2.730 -15.547 1.00 89.19 77 ALA A O 1
ATOM 547 N N . GLU A 1 78 ? 0.295 3.971 -15.568 1.00 78.50 78 GLU A N 1
ATOM 548 C CA . GLU A 1 78 ? 0.282 4.275 -17.010 1.00 78.50 78 GLU A CA 1
ATOM 549 C C . GLU A 1 78 ? 1.392 5.257 -17.412 1.00 78.50 78 GLU A C 1
ATOM 551 O O . GLU A 1 78 ? 1.744 6.139 -16.589 1.00 78.50 78 GLU A O 1
#

Mean predicted aligned error: 3.65 Å

Radius of gyration: 11.69 Å; Cα contacts (8 Å, |Δi|>4): 176; chains: 1; bounding box: 30×20×32 Å

Organism: Streptomyces violaceusniger (NCBI:txid68280)

Foldseek 3Di:
DPFADWQADDPQDQKDRKGFPFAAPQATKIWIAGPVRDIDIDPSQDQPPVAFDDDNQKTKHFNDGDGRDTDIDIHGHD

Sequence (78 aa):
MTKGTEIPRADGLRAGPFTVSAVSAEGVDLSSVDASGFTSNLLGQRPDQGGPSTVNQVSIAVLAIVGDTAKLRLFPAE

Solvent-accessible surface area (backbone atoms only — not comparable to full-atom values): 4489 Å² total; per-residue (Å²): 128,82,82,39,57,72,43,76,59,49,93,84,46,62,36,38,47,31,34,39,68,45,51,41,94,76,20,35,25,36,35,36,24,32,88,87,66,53,75,46,80,45,71,53,46,38,62,82,71,84,59,59,48,75,54,65,60,26,25,44,32,40,74,44,72,58,72,71,44,72,44,76,47,79,45,61,47,132

Secondary structure (DSSP, 8-state):
----EEEPPPTT-SS--EEEEEEETTEEEEEEE-TT--EEEEEEE-TTSSS-EEETTEEEEEEEEETTEEEEEEEE--